Protein AF-A0A8J6SC28-F1 (afdb_monomer)

Foldseek 3Di:
DPPPAAADDPQKDKDWDWDDDPVGIDIWIKIFGPDQDDDDPPDPGGHRMDTQGDCPRPSNVSVVVNDVVNVVVVVVVVVVVVVVVVVVVVVVVVD

Radius of gyration: 19.69 Å; Cα contacts (8 Å, |Δi|>4): 117; chains: 1; bounding box: 40×33×64 Å

Secondary structure (DSSP, 8-state):
---S-----TTEEEEEEEEEETTEEEEEEEEEESS--B--TT-SS-BSEEEEESSS-HHHHHHHHHHHHHHHHHHHHHHHHHHHHHHHHHHHHH-

Mean predicted aligned error: 5.55 Å

Sequence (95 aa):
MSNGFYIAPESIEAHQYSVKRPSGAYLYNKFTSKEAIFEPSQRTQKVKVLHLSHDDDPRNIEGRLGIERRNQLTQLRTKLREMKIRLMDAQSLLE

Structure (mmCIF, N/CA/C/O backbone):
data_AF-A0A8J6SC28-F1
#
_entry.id   AF-A0A8J6SC28-F1
#
loop_
_atom_site.group_PDB
_atom_site.id
_atom_site.type_symbol
_atom_site.label_atom_id
_atom_site.label_alt_id
_atom_site.label_comp_id
_atom_site.label_asym_id
_atom_site.label_entity_id
_atom_site.label_seq_id
_atom_site.pdbx_PDB_ins_code
_atom_site.Cartn_x
_atom_site.Cartn_y
_atom_site.Cartn_z
_atom_site.occupancy
_atom_site.B_iso_or_equiv
_atom_site.auth_seq_id
_atom_site.auth_comp_id
_atom_site.auth_asym_id
_atom_site.auth_atom_id
_atom_site.pdbx_PDB_model_num
ATOM 1 N N . MET A 1 1 ? -11.313 -18.930 1.247 1.00 38.44 1 MET A N 1
ATOM 2 C CA . MET A 1 1 ? -10.528 -18.646 0.029 1.00 38.44 1 MET A CA 1
ATOM 3 C C . MET A 1 1 ? -10.723 -17.169 -0.266 1.00 38.44 1 MET A C 1
ATOM 5 O O . MET A 1 1 ? -11.869 -16.754 -0.353 1.00 38.44 1 MET A O 1
ATOM 9 N N . SER A 1 2 ? -9.669 -16.350 -0.259 1.00 46.31 2 SER A N 1
ATOM 10 C CA . SER A 1 2 ? -9.791 -14.942 -0.663 1.00 46.31 2 SER A CA 1
ATOM 11 C C . SER A 1 2 ? -10.203 -14.894 -2.138 1.00 46.31 2 SER A C 1
ATOM 13 O O . SER A 1 2 ? -9.771 -15.744 -2.910 1.00 46.31 2 SER A O 1
ATOM 15 N N . ASN A 1 3 ? -11.048 -13.938 -2.526 1.00 55.66 3 ASN A N 1
ATOM 16 C CA . ASN A 1 3 ? -11.648 -13.815 -3.865 1.00 55.66 3 ASN A CA 1
ATOM 17 C C . ASN A 1 3 ? -10.642 -13.491 -5.003 1.00 55.66 3 ASN A C 1
ATOM 19 O O . ASN A 1 3 ? -10.947 -12.696 -5.880 1.00 55.66 3 ASN A O 1
ATOM 23 N N . GLY A 1 4 ? -9.424 -14.039 -4.994 1.00 72.44 4 GLY A N 1
ATOM 24 C CA . GLY A 1 4 ? -8.428 -13.878 -6.061 1.00 72.44 4 GLY A CA 1
ATOM 25 C C . GLY A 1 4 ? -7.822 -12.476 -6.212 1.00 72.44 4 GLY A C 1
ATOM 26 O O . GLY A 1 4 ? -6.905 -12.307 -7.007 1.00 72.44 4 GLY A O 1
ATOM 27 N N . PHE A 1 5 ? -8.291 -11.480 -5.457 1.00 82.06 5 PHE A N 1
ATOM 28 C CA . PHE A 1 5 ? -7.798 -10.104 -5.536 1.00 82.06 5 PHE A CA 1
ATOM 29 C C . PHE A 1 5 ? -6.471 -9.912 -4.800 1.00 82.06 5 PHE A C 1
ATOM 31 O O . PHE A 1 5 ? -6.283 -10.413 -3.687 1.00 82.06 5 PHE A O 1
ATOM 38 N N . TYR A 1 6 ? -5.575 -9.126 -5.397 1.00 89.25 6 TYR A N 1
ATOM 39 C CA . TYR A 1 6 ? -4.308 -8.766 -4.777 1.00 89.25 6 TYR A CA 1
ATOM 40 C C . TYR A 1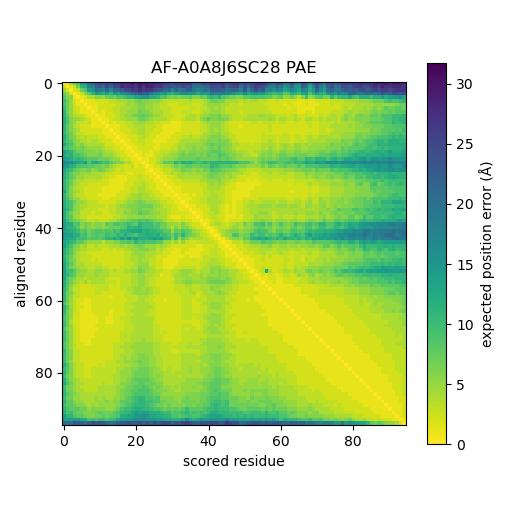 6 ? -4.540 -7.807 -3.599 1.00 89.25 6 TYR A C 1
ATOM 42 O O . TYR A 1 6 ? -5.320 -6.855 -3.690 1.00 89.25 6 TYR A O 1
ATOM 50 N N . ILE A 1 7 ? -3.850 -8.050 -2.483 1.00 92.44 7 ILE A N 1
ATOM 51 C CA . ILE A 1 7 ? -3.769 -7.144 -1.331 1.00 92.44 7 ILE A CA 1
ATOM 52 C C . ILE A 1 7 ? -2.291 -6.840 -1.128 1.00 92.44 7 ILE A C 1
ATOM 54 O O . ILE A 1 7 ? -1.487 -7.754 -0.944 1.00 92.44 7 ILE A O 1
ATOM 58 N N . ALA A 1 8 ? -1.930 -5.560 -1.169 1.00 92.62 8 ALA A N 1
ATOM 59 C CA . ALA A 1 8 ? -0.539 -5.170 -1.025 1.00 92.62 8 ALA A CA 1
ATOM 60 C C . ALA A 1 8 ? -0.043 -5.431 0.412 1.00 92.62 8 ALA A C 1
ATOM 62 O O . ALA A 1 8 ? -0.761 -5.128 1.367 1.00 92.62 8 ALA A O 1
ATOM 63 N N . PRO A 1 9 ? 1.187 -5.938 0.595 1.00 92.25 9 PRO A N 1
ATOM 64 C CA . PRO A 1 9 ? 1.863 -5.928 1.890 1.00 92.25 9 PRO A CA 1
ATOM 65 C C . PRO A 1 9 ? 1.956 -4.532 2.535 1.00 92.25 9 PRO A C 1
ATOM 67 O O . PRO A 1 9 ? 1.982 -3.507 1.847 1.00 92.25 9 PRO A O 1
ATOM 70 N N . GLU A 1 10 ? 2.041 -4.476 3.871 1.00 89.88 10 GLU A N 1
ATOM 71 C CA . GLU A 1 10 ? 2.127 -3.217 4.643 1.00 89.88 10 GLU A CA 1
ATOM 72 C C . GLU A 1 10 ? 3.351 -2.364 4.286 1.00 89.88 10 GLU A C 1
ATOM 74 O O . GLU A 1 10 ? 3.264 -1.140 4.294 1.00 89.88 10 GLU A O 1
ATOM 79 N N . SER A 1 11 ? 4.462 -2.988 3.896 1.00 91.31 11 SER A N 1
ATOM 80 C CA . SER A 1 11 ? 5.713 -2.302 3.557 1.00 91.31 11 SER A CA 1
ATOM 81 C C . SER A 1 11 ? 5.753 -1.682 2.156 1.00 91.31 11 SER A C 1
ATOM 83 O O . SER A 1 11 ? 6.758 -1.053 1.821 1.00 91.31 11 SER A O 1
ATOM 85 N N . ILE A 1 12 ? 4.714 -1.876 1.334 1.00 94.69 12 ILE A N 1
ATOM 86 C CA . ILE A 1 12 ? 4.680 -1.373 -0.044 1.00 94.69 12 ILE A CA 1
ATOM 87 C C . ILE A 1 12 ? 4.162 0.059 -0.111 1.00 94.69 12 ILE A C 1
ATOM 89 O O . ILE A 1 12 ? 3.087 0.375 0.411 1.00 94.69 12 ILE A O 1
ATOM 93 N N . GLU A 1 13 ? 4.879 0.872 -0.881 1.00 94.75 13 GLU A N 1
ATOM 94 C CA . GLU A 1 13 ? 4.493 2.221 -1.277 1.00 94.75 13 GLU A CA 1
ATOM 95 C C . GLU A 1 13 ? 4.422 2.341 -2.807 1.00 94.75 13 GLU A C 1
ATOM 97 O O . GLU A 1 13 ? 5.177 1.699 -3.543 1.00 94.75 13 GLU A O 1
ATOM 102 N N . ALA A 1 14 ? 3.493 3.170 -3.290 1.00 94.88 14 ALA A N 1
ATOM 103 C CA . ALA A 1 14 ? 3.336 3.483 -4.706 1.00 94.88 14 ALA A CA 1
ATOM 104 C C . ALA A 1 14 ? 3.915 4.860 -5.013 1.00 94.88 14 ALA A C 1
ATOM 106 O O . ALA A 1 14 ? 3.541 5.848 -4.381 1.00 94.88 14 ALA A O 1
ATOM 107 N N . HIS A 1 15 ? 4.772 4.939 -6.027 1.00 95.50 15 HIS A N 1
ATOM 108 C CA . HIS A 1 15 ? 5.372 6.196 -6.458 1.00 95.50 15 HIS A CA 1
ATOM 109 C C . HIS A 1 15 ? 5.280 6.369 -7.963 1.00 95.50 15 HIS A C 1
ATOM 111 O O . HIS A 1 15 ? 5.413 5.409 -8.724 1.00 95.50 15 HIS A O 1
ATOM 117 N N . GLN A 1 16 ? 5.165 7.626 -8.372 1.00 95.31 16 GLN A N 1
ATOM 118 C CA . GLN A 1 16 ? 5.379 8.037 -9.747 1.00 95.31 16 GLN A CA 1
ATOM 119 C C . GLN A 1 16 ? 6.793 8.614 -9.889 1.00 95.31 16 GLN A C 1
ATOM 121 O O . GLN A 1 16 ? 7.327 9.227 -8.963 1.00 95.31 16 GLN A O 1
ATOM 126 N N . TYR A 1 17 ? 7.428 8.393 -11.032 1.00 92.19 17 TYR A N 1
ATOM 127 C CA . TYR A 1 17 ? 8.729 8.955 -11.357 1.00 92.19 17 TYR A CA 1
ATOM 128 C C . TYR A 1 17 ? 8.763 9.402 -12.816 1.00 92.19 17 TYR A C 1
ATOM 130 O O . TYR A 1 17 ? 8.155 8.787 -13.692 1.00 92.19 17 TYR A O 1
ATOM 138 N N . SER A 1 18 ? 9.480 10.496 -13.063 1.00 93.75 18 SER A N 1
ATOM 139 C CA . SER A 1 18 ? 9.662 11.047 -14.400 1.00 93.75 18 SER A CA 1
ATOM 140 C C . SER A 1 18 ? 10.942 10.515 -15.025 1.00 93.75 18 SER A C 1
ATOM 142 O O . SER A 1 18 ? 11.990 10.433 -14.381 1.00 93.75 18 SER A O 1
ATOM 144 N N . VAL A 1 19 ? 10.857 10.170 -16.300 1.00 92.12 19 VAL A N 1
ATOM 145 C CA . VAL A 1 19 ? 11.968 9.704 -17.112 1.00 92.12 19 VAL A CA 1
ATOM 146 C C . VAL A 1 19 ? 12.120 10.646 -18.295 1.00 92.12 19 VAL A C 1
ATOM 148 O O . VAL A 1 19 ? 11.229 10.752 -19.137 1.00 92.12 19 VAL A O 1
ATOM 151 N N . LYS A 1 20 ? 13.274 11.312 -18.377 1.00 94.25 20 LYS A N 1
ATOM 152 C CA . LYS A 1 20 ? 13.626 12.155 -19.522 1.00 94.25 20 LYS A CA 1
ATOM 153 C C . LYS A 1 20 ? 14.146 11.296 -20.680 1.00 94.25 20 LYS A C 1
ATOM 155 O O . LYS A 1 20 ? 14.945 10.372 -20.491 1.00 94.25 20 LYS A O 1
ATOM 160 N N . ARG A 1 21 ? 13.678 11.606 -21.883 1.00 91.12 21 ARG A N 1
ATOM 161 C CA . ARG A 1 21 ? 14.094 11.049 -23.174 1.00 91.12 21 ARG A CA 1
ATOM 162 C C . ARG A 1 21 ? 14.311 12.208 -24.156 1.00 91.12 21 ARG A C 1
ATOM 164 O O . ARG A 1 21 ? 13.770 13.287 -23.919 1.00 91.12 21 ARG A O 1
ATOM 171 N N . PRO A 1 22 ? 15.041 12.005 -25.266 1.00 94.81 22 PRO A N 1
ATOM 172 C CA . PRO A 1 22 ? 15.202 13.041 -26.290 1.00 94.81 22 PRO A CA 1
ATOM 173 C C . PRO A 1 22 ? 13.868 13.599 -26.814 1.00 94.81 22 PRO A C 1
ATOM 175 O O . PRO A 1 22 ? 13.781 14.775 -27.139 1.00 94.81 22 PRO A O 1
ATOM 178 N N . SER A 1 23 ? 12.822 12.768 -26.842 1.00 92.44 23 SER A N 1
ATOM 179 C CA . SER A 1 23 ? 11.473 13.124 -27.291 1.00 92.44 23 SER A CA 1
ATOM 180 C C . SER A 1 23 ? 10.590 13.796 -26.230 1.00 92.44 23 SER A C 1
ATOM 182 O O . SER A 1 23 ? 9.480 14.203 -26.558 1.00 92.44 23 SER A O 1
ATOM 184 N N . GLY A 1 24 ? 11.024 13.893 -24.966 1.00 94.06 24 GLY A N 1
ATOM 185 C CA . GLY A 1 24 ? 10.227 14.489 -23.888 1.00 94.06 24 GLY A CA 1
ATOM 186 C C . GLY A 1 24 ? 10.399 13.822 -22.520 1.00 94.06 24 GLY A C 1
ATOM 187 O O . GLY A 1 24 ? 11.266 12.972 -22.312 1.00 94.06 24 GLY A O 1
ATOM 188 N N . ALA A 1 25 ? 9.564 14.223 -21.560 1.00 93.00 25 ALA A N 1
ATOM 189 C CA . ALA A 1 25 ? 9.506 13.630 -20.227 1.00 93.00 25 ALA A CA 1
ATOM 190 C C . ALA A 1 25 ? 8.264 12.742 -20.093 1.00 93.00 25 ALA A C 1
ATOM 192 O O . ALA A 1 25 ? 7.164 13.152 -20.449 1.00 93.00 25 ALA A O 1
ATOM 193 N N . TYR A 1 26 ? 8.448 11.539 -19.554 1.00 92.19 26 TYR A N 1
ATOM 194 C CA . TYR A 1 26 ? 7.398 10.530 -19.423 1.00 92.19 26 TYR A CA 1
ATOM 195 C C . TYR A 1 26 ? 7.248 10.120 -17.964 1.00 92.19 26 TYR A C 1
ATOM 197 O O . TYR A 1 26 ? 8.248 9.909 -17.275 1.00 92.19 26 TYR A O 1
ATOM 205 N N . LEU A 1 27 ? 6.009 9.993 -17.501 1.00 93.31 27 LEU A N 1
ATOM 206 C CA . LEU A 1 27 ? 5.696 9.554 -16.147 1.00 93.31 27 LEU A CA 1
ATOM 207 C C . LEU A 1 27 ? 5.455 8.046 -16.120 1.00 93.31 27 LEU A C 1
ATOM 209 O O . LEU A 1 27 ? 4.770 7.499 -16.981 1.00 93.31 27 LEU A O 1
ATOM 213 N N . TYR A 1 28 ? 6.031 7.395 -15.116 1.00 94.19 28 TYR A N 1
ATOM 214 C CA . TYR A 1 28 ? 5.896 5.967 -14.866 1.00 94.19 28 TYR A CA 1
ATOM 215 C C . TYR A 1 28 ? 5.632 5.714 -13.386 1.00 94.19 28 TYR A C 1
ATOM 217 O O . TYR A 1 28 ? 6.054 6.481 -12.522 1.00 94.19 28 TYR A O 1
ATOM 225 N N . ASN A 1 29 ? 4.985 4.599 -13.089 1.00 96.06 29 ASN A N 1
ATOM 226 C CA . ASN A 1 29 ? 4.659 4.126 -11.759 1.00 96.06 29 ASN A CA 1
ATOM 227 C C . ASN A 1 29 ? 5.591 2.992 -11.340 1.00 96.06 29 ASN A C 1
ATOM 229 O O . ASN A 1 29 ? 6.071 2.190 -12.148 1.00 96.06 29 ASN A O 1
ATOM 233 N N . LYS A 1 30 ? 5.834 2.903 -10.038 1.00 94.81 30 LYS A N 1
ATOM 234 C CA . LYS A 1 30 ? 6.560 1.800 -9.418 1.00 94.81 30 LYS A CA 1
ATOM 235 C C . LYS A 1 30 ? 6.061 1.554 -8.006 1.00 94.81 30 LYS A C 1
ATOM 237 O O . LYS A 1 30 ? 5.644 2.480 -7.311 1.00 94.81 30 LYS A O 1
ATOM 242 N N . PHE A 1 31 ? 6.197 0.311 -7.577 1.00 95.38 31 PHE A N 1
ATOM 243 C CA . PHE A 1 31 ? 6.192 -0.046 -6.174 1.00 95.38 31 PHE A CA 1
ATOM 244 C C . PHE A 1 31 ? 7.591 -0.080 -5.614 1.00 95.38 31 PHE A C 1
ATOM 246 O O . PHE A 1 31 ? 8.538 -0.506 -6.275 1.00 95.38 31 PHE A O 1
ATOM 253 N N . THR A 1 32 ? 7.692 0.351 -4.371 1.00 95.81 32 THR A N 1
ATOM 254 C CA . THR A 1 32 ? 8.889 0.259 -3.551 1.00 95.81 32 THR A CA 1
ATOM 255 C C . THR A 1 32 ? 8.524 -0.457 -2.255 1.00 95.81 32 THR A C 1
ATOM 257 O O . THR A 1 32 ? 7.377 -0.446 -1.813 1.00 95.81 32 THR A O 1
ATOM 260 N N . SER A 1 33 ? 9.506 -1.122 -1.663 1.00 95.06 33 SER A N 1
ATOM 261 C CA . SER A 1 33 ? 9.420 -1.703 -0.328 1.00 95.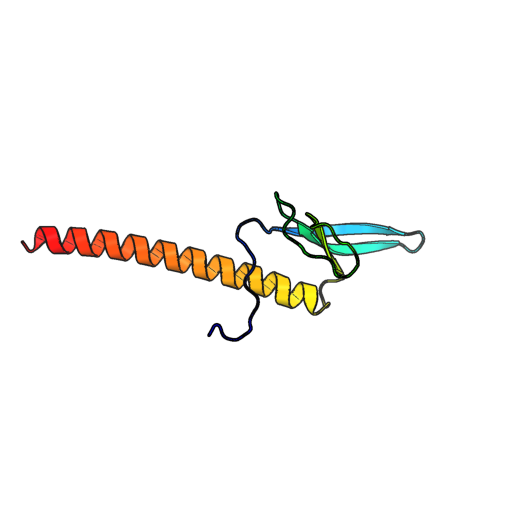06 33 SER A CA 1
ATOM 262 C C . SER A 1 33 ? 10.754 -1.505 0.383 1.00 95.06 33 SER A C 1
ATOM 264 O O . SER A 1 33 ? 11.815 -1.468 -0.249 1.00 95.06 33 SER A O 1
ATOM 266 N N . LYS A 1 34 ? 10.715 -1.399 1.715 1.00 91.81 34 LYS A N 1
ATOM 267 C CA . LYS A 1 34 ? 11.926 -1.327 2.552 1.00 91.81 34 LYS A CA 1
ATOM 268 C C . LYS A 1 34 ? 12.788 -2.588 2.406 1.00 91.81 34 LYS A C 1
ATOM 270 O O . LYS A 1 34 ? 14.021 -2.511 2.339 1.00 91.81 34 LYS A O 1
ATOM 275 N N . GLU A 1 35 ? 12.126 -3.735 2.288 1.00 92.62 35 GLU A N 1
ATOM 276 C CA . GLU A 1 35 ? 12.730 -5.060 2.153 1.00 92.62 35 GLU A CA 1
ATOM 277 C C . GLU A 1 35 ? 12.555 -5.626 0.741 1.00 92.62 35 GLU A C 1
ATOM 279 O O . GLU A 1 35 ? 11.650 -5.234 -0.003 1.00 92.62 35 GLU A O 1
ATOM 284 N N . ALA A 1 36 ? 13.441 -6.549 0.364 1.00 92.31 36 ALA A N 1
ATOM 285 C CA . ALA A 1 36 ? 13.404 -7.211 -0.934 1.00 92.31 36 ALA A CA 1
ATOM 286 C C . ALA A 1 36 ? 12.326 -8.303 -0.936 1.00 92.31 36 ALA A C 1
ATOM 288 O O . ALA A 1 36 ? 12.588 -9.450 -0.584 1.00 92.31 36 ALA A O 1
ATOM 289 N N . ILE A 1 37 ? 11.106 -7.921 -1.311 1.00 91.81 37 ILE A N 1
ATOM 290 C CA . ILE A 1 37 ? 9.924 -8.791 -1.239 1.00 91.81 37 ILE A CA 1
ATOM 291 C C . ILE A 1 37 ? 9.372 -9.190 -2.609 1.00 91.81 37 ILE A C 1
ATOM 293 O O . ILE A 1 37 ? 8.633 -10.164 -2.696 1.00 91.81 37 ILE A O 1
ATOM 297 N N . PHE A 1 38 ? 9.714 -8.463 -3.675 1.00 90.00 38 PHE A N 1
ATOM 298 C CA . PHE A 1 38 ? 9.193 -8.748 -5.010 1.00 90.00 38 PHE A CA 1
ATOM 299 C C . PHE A 1 38 ? 9.994 -9.864 -5.665 1.00 90.00 38 PHE A C 1
ATOM 301 O O . PHE A 1 38 ? 11.221 -9.804 -5.673 1.00 90.00 38 PHE A O 1
ATOM 308 N N . GLU A 1 39 ? 9.309 -10.836 -6.259 1.00 89.44 39 GLU A N 1
ATOM 309 C CA . GLU A 1 39 ? 9.909 -11.962 -6.981 1.00 89.44 39 GLU A CA 1
ATOM 310 C C . GLU A 1 39 ? 9.830 -11.704 -8.494 1.00 89.44 39 GLU A C 1
ATOM 312 O O . GLU A 1 39 ? 8.797 -11.956 -9.115 1.00 89.44 39 GLU A O 1
ATOM 317 N N . PRO A 1 40 ? 10.871 -11.116 -9.110 1.00 84.50 40 PRO A N 1
ATOM 318 C CA . PRO A 1 40 ? 10.856 -10.831 -10.539 1.00 84.50 40 PRO A CA 1
ATOM 319 C C . PRO A 1 40 ? 10.994 -12.126 -11.346 1.00 84.50 40 PRO A C 1
ATOM 321 O O . PRO A 1 40 ? 11.856 -12.952 -11.071 1.00 84.50 40 PRO A O 1
ATOM 324 N N . SER A 1 41 ? 10.232 -12.254 -12.430 1.00 82.31 41 SER A N 1
ATOM 325 C CA . SER A 1 41 ? 10.273 -13.437 -13.306 1.00 82.31 41 SER A CA 1
ATOM 326 C C . SER A 1 41 ? 11.640 -13.700 -13.950 1.00 82.31 41 SER A C 1
ATOM 328 O O . SER A 1 41 ? 11.939 -14.826 -14.331 1.00 82.31 41 SER A O 1
ATOM 330 N N . GLN A 1 42 ? 12.470 -12.663 -14.088 1.00 82.31 42 GLN A N 1
ATOM 331 C CA . GLN A 1 42 ? 13.751 -12.718 -14.797 1.00 82.31 42 GLN A CA 1
ATOM 332 C C . GLN A 1 42 ? 14.977 -12.764 -13.876 1.00 82.31 42 GLN A C 1
ATOM 334 O O . GLN A 1 42 ? 16.102 -12.773 -14.373 1.00 82.31 42 GLN A O 1
ATOM 339 N N . ARG A 1 43 ? 14.811 -12.735 -12.545 1.00 80.75 43 ARG A N 1
ATOM 340 C CA . ARG A 1 43 ? 15.948 -12.794 -11.610 1.00 80.75 43 ARG A CA 1
ATOM 341 C C . ARG A 1 43 ? 15.674 -13.790 -10.498 1.00 80.75 43 ARG A C 1
ATOM 343 O O . ARG A 1 43 ? 14.560 -13.897 -10.011 1.00 80.75 43 ARG A O 1
ATOM 350 N N . THR A 1 44 ? 16.726 -14.461 -10.050 1.00 81.50 44 THR A N 1
ATOM 351 C CA . THR A 1 44 ? 16.664 -15.404 -8.926 1.00 81.50 44 THR A CA 1
ATOM 352 C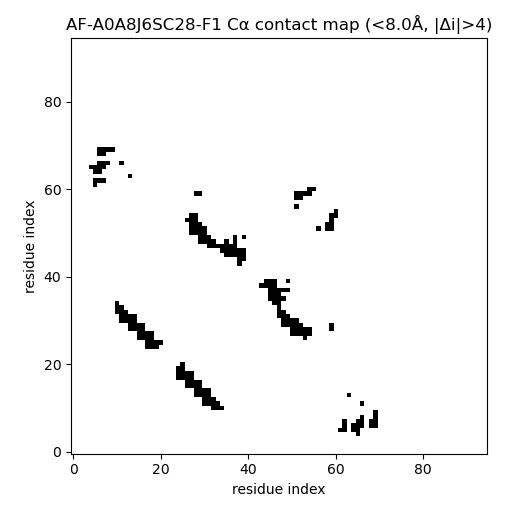 C . THR A 1 44 ? 16.527 -14.711 -7.572 1.00 81.50 44 THR A C 1
ATOM 354 O O . THR A 1 44 ? 16.046 -15.312 -6.617 1.00 81.50 44 THR A O 1
ATOM 357 N N . GLN A 1 45 ? 16.944 -13.447 -7.468 1.00 90.44 45 GLN A N 1
ATOM 358 C CA . GLN A 1 45 ? 16.911 -12.686 -6.222 1.00 90.44 45 GLN A CA 1
ATOM 359 C C . GLN A 1 45 ? 15.696 -11.766 -6.153 1.00 90.44 45 GLN A C 1
ATOM 361 O O . GLN A 1 45 ? 15.343 -11.101 -7.135 1.00 90.44 45 GLN A O 1
ATOM 366 N N . LYS A 1 46 ? 15.111 -11.670 -4.954 1.00 92.62 46 LYS A N 1
ATOM 367 C CA . LYS A 1 46 ? 14.043 -10.712 -4.674 1.00 92.62 46 LYS A CA 1
ATOM 368 C C . LYS A 1 46 ? 14.549 -9.279 -4.815 1.00 92.62 46 LYS A C 1
ATOM 370 O O . LYS A 1 46 ? 15.704 -8.976 -4.517 1.00 92.62 46 LYS A O 1
ATOM 375 N N . VAL A 1 47 ? 13.668 -8.379 -5.237 1.00 92.00 47 VAL A N 1
ATOM 376 C CA . VAL A 1 47 ? 13.980 -6.956 -5.422 1.00 92.00 47 VAL A CA 1
ATOM 377 C C . VAL A 1 47 ? 13.098 -6.073 -4.549 1.00 92.00 47 VAL A C 1
ATOM 379 O O . VAL A 1 47 ? 12.027 -6.470 -4.094 1.00 92.00 47 VAL A O 1
ATOM 382 N N . LYS A 1 48 ? 13.569 -4.847 -4.306 1.00 94.44 48 LYS A N 1
ATOM 383 C CA . LYS A 1 48 ? 12.854 -3.821 -3.530 1.00 94.44 48 LYS A CA 1
ATOM 384 C C . LYS A 1 48 ? 11.931 -2.946 -4.373 1.00 94.44 48 LYS A C 1
ATOM 386 O O . LYS A 1 48 ? 11.151 -2.186 -3.814 1.00 94.44 48 LYS A O 1
ATOM 391 N N . VAL A 1 49 ? 12.053 -3.006 -5.702 1.00 93.38 49 VAL A N 1
ATOM 392 C CA . VAL A 1 49 ? 11.331 -2.129 -6.631 1.00 93.38 49 VAL A CA 1
ATOM 393 C C . VAL A 1 49 ? 10.709 -2.948 -7.751 1.00 93.38 49 VAL A C 1
ATOM 395 O O . VAL A 1 49 ? 11.406 -3.727 -8.399 1.00 93.38 49 VAL A O 1
ATOM 398 N N . LEU A 1 50 ? 9.423 -2.721 -8.007 1.00 91.38 50 LEU A N 1
ATOM 399 C CA . LEU A 1 50 ? 8.680 -3.307 -9.118 1.00 91.38 50 LEU A CA 1
ATOM 400 C C . LEU A 1 50 ? 8.118 -2.183 -9.994 1.00 91.38 50 LEU A C 1
ATOM 402 O O . LEU A 1 50 ? 7.403 -1.315 -9.505 1.00 91.38 50 LEU A O 1
ATOM 406 N N . HIS A 1 51 ? 8.441 -2.180 -11.285 1.00 91.69 51 HIS A N 1
ATOM 407 C CA . HIS A 1 51 ? 7.927 -1.177 -12.218 1.00 91.69 51 HIS A CA 1
ATOM 408 C C . HIS A 1 51 ? 6.515 -1.541 -12.671 1.00 91.69 51 HIS A C 1
ATOM 410 O O . HIS A 1 51 ? 6.274 -2.669 -13.096 1.00 91.69 51 HIS A O 1
ATOM 416 N N . LEU A 1 52 ? 5.607 -0.569 -12.603 1.00 90.75 52 LEU A N 1
ATOM 417 C CA . LEU A 1 52 ? 4.190 -0.737 -12.925 1.00 90.75 52 LEU A CA 1
ATOM 418 C C . LEU A 1 52 ? 3.780 -0.013 -14.211 1.00 90.75 52 LEU A C 1
ATOM 420 O O . LEU A 1 52 ? 2.603 0.026 -14.528 1.00 90.75 52 LEU A O 1
ATOM 424 N N . SER A 1 53 ? 4.748 0.503 -14.975 1.00 91.50 53 SER A N 1
ATOM 425 C CA . SER A 1 53 ? 4.503 1.178 -16.254 1.00 91.50 53 SER A CA 1
ATOM 426 C C . SER A 1 53 ? 3.654 2.450 -16.092 1.00 91.50 53 SER A C 1
ATOM 428 O O . SER A 1 53 ? 3.974 3.253 -15.221 1.00 91.50 53 SER A O 1
ATOM 430 N N . HIS A 1 54 ? 2.662 2.699 -16.942 1.00 92.75 54 HIS A N 1
ATOM 431 C CA . HIS A 1 54 ? 1.857 3.928 -16.967 1.00 92.75 54 HIS A CA 1
ATOM 432 C C . HIS A 1 54 ? 0.616 3.839 -16.069 1.00 92.75 54 HIS A C 1
ATOM 434 O O . HIS A 1 54 ? 0.450 2.882 -15.313 1.00 92.75 54 HIS A O 1
ATOM 440 N N . ASP A 1 55 ? -0.219 4.879 -16.071 1.00 91.75 55 ASP A N 1
ATOM 441 C CA . ASP A 1 55 ? -1.386 4.955 -15.183 1.00 91.75 55 ASP A CA 1
ATOM 442 C C . ASP A 1 55 ? -2.498 3.970 -15.576 1.00 91.75 55 ASP A C 1
ATOM 444 O O . ASP A 1 55 ? -3.169 3.426 -14.698 1.00 91.75 55 ASP A O 1
ATOM 448 N N . ASP A 1 56 ? -2.635 3.698 -16.871 1.00 93.44 56 ASP A N 1
ATOM 449 C CA . ASP A 1 56 ? -3.621 2.813 -17.494 1.00 93.44 56 ASP A CA 1
ATOM 450 C C . ASP A 1 56 ? -3.171 1.345 -17.591 1.00 93.44 56 ASP A C 1
ATOM 452 O O . ASP A 1 56 ? -3.951 0.479 -17.987 1.00 93.44 56 ASP A O 1
ATOM 456 N N . ASP A 1 57 ? -1.934 1.032 -17.191 1.00 93.75 57 ASP A N 1
ATOM 457 C CA . ASP A 1 57 ? -1.441 -0.342 -17.188 1.00 93.75 57 ASP A CA 1
ATOM 458 C C . ASP A 1 57 ? -2.208 -1.191 -16.150 1.00 93.75 57 ASP A C 1
ATOM 460 O O . ASP A 1 57 ? -2.275 -0.812 -14.971 1.00 93.75 57 ASP A O 1
ATOM 464 N N . PRO A 1 58 ? -2.734 -2.377 -16.522 1.00 91.88 58 PRO A N 1
ATOM 465 C CA . PRO A 1 58 ? -3.475 -3.245 -15.605 1.00 91.88 58 PRO A CA 1
ATOM 466 C C . PRO A 1 58 ? -2.721 -3.580 -14.311 1.00 91.88 58 PRO A C 1
ATOM 468 O O . PRO A 1 58 ? -3.337 -3.743 -13.256 1.00 91.88 58 PRO A O 1
ATOM 471 N N . ARG A 1 59 ? -1.384 -3.649 -14.360 1.00 90.44 59 ARG A N 1
ATOM 472 C CA . ARG A 1 59 ? -0.538 -3.917 -13.187 1.00 90.44 59 ARG A CA 1
ATOM 473 C C . ARG A 1 59 ? -0.528 -2.737 -12.222 1.00 90.44 59 ARG A C 1
ATOM 475 O O . ARG A 1 59 ? -0.536 -2.950 -11.011 1.00 90.44 59 ARG A O 1
ATOM 482 N N . ASN A 1 60 ? -0.511 -1.506 -12.738 1.00 93.75 60 ASN A N 1
ATOM 483 C CA . ASN A 1 60 ? -0.621 -0.306 -11.912 1.00 93.75 60 ASN A CA 1
ATOM 484 C C . ASN A 1 60 ? -2.005 -0.212 -11.267 1.00 93.75 60 ASN A C 1
ATOM 486 O O . ASN A 1 60 ? -2.097 0.027 -10.062 1.00 93.75 60 ASN A O 1
ATOM 490 N N . ILE A 1 61 ? -3.058 -0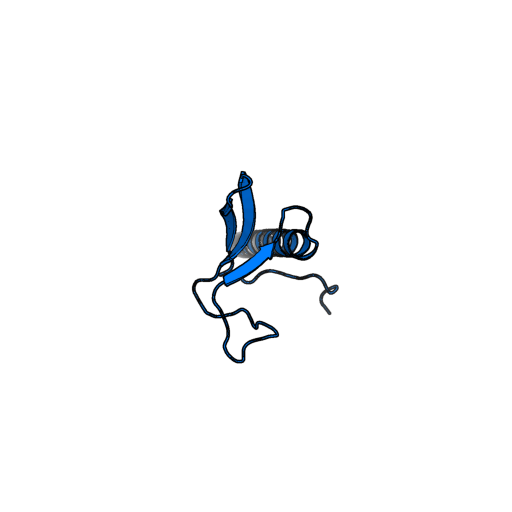.457 -12.049 1.00 94.75 61 ILE A N 1
ATOM 491 C CA . ILE A 1 61 ? -4.445 -0.410 -11.578 1.00 94.75 61 ILE A CA 1
ATOM 492 C C . ILE A 1 61 ? -4.655 -1.415 -10.439 1.00 94.75 61 ILE A C 1
ATOM 494 O O . ILE A 1 61 ? -4.990 -1.017 -9.322 1.00 94.75 61 ILE A O 1
ATOM 498 N N . GLU A 1 62 ? -4.394 -2.703 -10.676 1.00 94.12 62 GLU A N 1
ATOM 499 C CA . GLU A 1 62 ? -4.610 -3.738 -9.656 1.00 94.12 62 GLU A CA 1
ATOM 500 C C . GLU A 1 62 ? -3.659 -3.576 -8.464 1.00 94.12 62 GLU A C 1
ATOM 502 O O . GLU A 1 62 ? -4.047 -3.803 -7.317 1.00 94.12 62 GLU A O 1
ATOM 507 N N . GLY A 1 63 ? -2.432 -3.105 -8.699 1.00 92.88 63 GLY A N 1
ATOM 508 C CA . GLY A 1 63 ? -1.516 -2.755 -7.625 1.00 92.88 63 GLY A CA 1
ATOM 509 C C . GLY A 1 63 ? -2.112 -1.700 -6.688 1.00 92.88 63 GLY A C 1
ATOM 510 O O . GLY A 1 63 ? -2.125 -1.891 -5.466 1.00 92.88 63 GLY A O 1
ATOM 511 N N . ARG A 1 64 ? -2.586 -0.576 -7.236 1.00 94.75 64 ARG A N 1
ATOM 512 C CA . ARG A 1 64 ? -3.155 0.527 -6.445 1.00 94.75 64 ARG A CA 1
ATOM 513 C C . ARG A 1 64 ? -4.426 0.102 -5.720 1.00 94.75 64 ARG A C 1
ATOM 515 O O . ARG A 1 64 ? -4.558 0.407 -4.535 1.00 94.75 64 ARG A O 1
ATOM 522 N N . LEU A 1 65 ? -5.287 -0.677 -6.374 1.00 95.25 65 LEU A N 1
ATOM 523 C CA . LEU A 1 65 ? -6.444 -1.295 -5.723 1.00 95.25 65 LEU A CA 1
ATOM 524 C C . LEU A 1 65 ? -6.015 -2.203 -4.565 1.00 95.25 65 LEU A C 1
ATOM 526 O O . LEU A 1 65 ? -6.616 -2.168 -3.495 1.00 95.25 65 LEU A O 1
ATOM 530 N N . GLY A 1 66 ? -4.934 -2.969 -4.718 1.00 95.12 66 GLY A N 1
ATOM 531 C CA . GLY A 1 66 ? -4.390 -3.789 -3.637 1.00 95.12 66 GLY A CA 1
ATOM 532 C C . GLY A 1 66 ? -3.910 -2.981 -2.428 1.00 95.12 66 GLY A C 1
ATOM 533 O O . GLY A 1 66 ? -4.097 -3.423 -1.291 1.00 95.12 66 GLY A O 1
ATOM 534 N N . ILE A 1 67 ? -3.333 -1.794 -2.642 1.00 95.44 67 ILE A N 1
ATOM 535 C CA . ILE A 1 67 ? -2.978 -0.855 -1.563 1.00 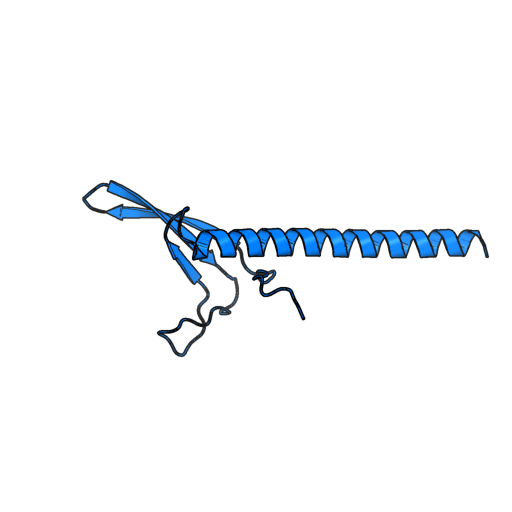95.44 67 ILE A CA 1
ATOM 536 C C . ILE A 1 67 ? -4.234 -0.305 -0.884 1.00 95.44 67 ILE A C 1
ATOM 538 O O . ILE A 1 67 ? -4.282 -0.225 0.344 1.00 95.44 67 ILE A O 1
ATOM 542 N N . GLU A 1 68 ? -5.257 0.053 -1.655 1.00 95.75 68 GLU A N 1
ATOM 543 C CA . GLU A 1 68 ? -6.518 0.542 -1.104 1.00 95.75 68 GLU A CA 1
ATOM 544 C C . GLU A 1 68 ? -7.200 -0.524 -0.239 1.00 95.75 68 GLU A C 1
ATOM 546 O O . GLU A 1 68 ? -7.527 -0.257 0.918 1.00 95.75 68 GLU A O 1
ATOM 551 N N . ARG A 1 69 ? -7.318 -1.756 -0.748 1.00 95.88 69 ARG A N 1
ATOM 552 C CA . ARG A 1 69 ? -7.860 -2.901 -0.000 1.00 95.88 69 ARG A CA 1
ATOM 553 C C . ARG A 1 69 ? -7.090 -3.128 1.297 1.00 95.88 69 ARG A C 1
ATOM 555 O O . ARG A 1 69 ? -7.701 -3.299 2.350 1.00 95.88 69 ARG A O 1
ATOM 562 N N . ARG A 1 70 ? -5.753 -3.077 1.253 1.00 95.25 70 ARG A N 1
ATOM 563 C CA . ARG A 1 70 ? -4.914 -3.153 2.458 1.00 95.25 70 ARG A CA 1
ATOM 564 C C . ARG A 1 70 ? -5.294 -2.060 3.457 1.00 95.25 70 ARG A C 1
ATOM 566 O O . ARG A 1 70 ? -5.524 -2.360 4.623 1.00 95.25 70 ARG A O 1
ATOM 573 N N . ASN A 1 71 ? -5.374 -0.806 3.019 1.00 95.44 71 ASN A N 1
ATOM 574 C CA . ASN A 1 71 ? -5.687 0.318 3.903 1.00 95.44 71 ASN A CA 1
ATOM 575 C C . ASN A 1 71 ? -7.085 0.177 4.531 1.00 95.44 71 ASN A C 1
ATOM 577 O O . ASN A 1 71 ? -7.239 0.411 5.731 1.00 95.44 71 ASN A O 1
ATOM 581 N N . GLN A 1 72 ? -8.080 -0.266 3.755 1.00 96.00 72 GLN A N 1
ATOM 582 C CA . GLN A 1 72 ? -9.431 -0.561 4.243 1.00 96.00 72 GLN A CA 1
ATOM 583 C C . GLN A 1 72 ? -9.414 -1.663 5.311 1.00 96.00 72 GLN A C 1
ATOM 585 O O . GLN A 1 72 ? -10.018 -1.505 6.373 1.00 96.00 72 GLN A O 1
ATOM 590 N N . LEU A 1 73 ? -8.679 -2.755 5.076 1.00 95.56 73 LEU A N 1
ATOM 591 C CA . LEU A 1 73 ? -8.528 -3.843 6.045 1.00 95.56 73 LEU A CA 1
ATOM 592 C C . LEU A 1 73 ? -7.825 -3.381 7.323 1.00 95.56 73 LEU A C 1
ATOM 594 O O . LEU A 1 73 ? -8.270 -3.717 8.420 1.00 95.56 73 LEU A O 1
ATOM 598 N N . THR A 1 74 ? -6.771 -2.573 7.204 1.00 95.56 74 THR A N 1
ATOM 599 C CA . THR A 1 74 ? -6.086 -1.985 8.361 1.00 95.56 74 THR A CA 1
ATOM 600 C C . THR A 1 74 ? -7.036 -1.108 9.170 1.00 95.56 74 THR A C 1
ATOM 602 O O . THR A 1 74 ? -7.095 -1.244 10.392 1.00 95.56 74 THR A O 1
ATOM 605 N N . GLN A 1 75 ? -7.836 -0.263 8.513 1.00 96.69 75 GLN A N 1
ATOM 606 C CA . GLN A 1 75 ? -8.825 0.574 9.190 1.00 96.69 75 GLN A CA 1
ATOM 607 C C . GLN A 1 75 ? -9.901 -0.267 9.889 1.00 96.69 75 GLN A C 1
ATOM 609 O O . GLN A 1 75 ? -10.255 0.015 11.035 1.00 96.69 75 GLN A O 1
ATOM 614 N N . LEU A 1 76 ? -10.411 -1.307 9.225 1.00 97.19 76 LEU A N 1
ATOM 615 C CA . LEU A 1 76 ? -11.400 -2.212 9.804 1.00 97.19 76 LEU A CA 1
ATOM 616 C C . LEU A 1 76 ? -10.833 -2.940 11.027 1.00 97.19 76 LEU A C 1
ATOM 618 O O . LEU A 1 76 ? -11.493 -2.996 12.061 1.00 97.19 76 LEU A O 1
ATOM 622 N N . ARG A 1 77 ? -9.590 -3.430 10.945 1.00 97.31 77 ARG A N 1
ATOM 623 C CA . ARG A 1 77 ? -8.886 -4.064 12.069 1.00 97.31 77 ARG A CA 1
ATOM 624 C C . ARG A 1 77 ? -8.790 -3.124 13.270 1.00 97.31 77 ARG A C 1
ATOM 626 O O . ARG A 1 77 ? -9.063 -3.549 14.391 1.00 97.31 77 ARG A O 1
ATOM 633 N N . THR A 1 78 ? -8.440 -1.858 13.046 1.00 97.69 78 THR A N 1
ATOM 634 C CA . THR A 1 78 ? -8.387 -0.845 14.111 1.00 97.69 78 THR A CA 1
ATOM 635 C C . THR A 1 78 ? -9.764 -0.621 14.734 1.00 97.69 78 THR A C 1
ATOM 637 O O . THR A 1 78 ? -9.898 -0.728 15.950 1.00 97.69 78 THR A O 1
ATOM 640 N N . LYS A 1 79 ? -10.806 -0.422 13.916 1.00 98.19 79 LYS A N 1
ATOM 641 C CA . LYS A 1 79 ? -12.185 -0.242 14.402 1.00 98.19 79 LYS A CA 1
ATOM 642 C C . LYS A 1 79 ? -12.669 -1.435 15.226 1.00 98.19 79 LYS A C 1
ATOM 644 O O . LYS A 1 79 ? -13.231 -1.249 16.298 1.00 98.19 79 LYS A O 1
ATOM 649 N N . LEU A 1 80 ? -12.415 -2.660 14.765 1.00 98.38 80 LEU A N 1
ATOM 650 C CA . LEU A 1 80 ? -12.779 -3.877 15.495 1.00 98.38 80 LEU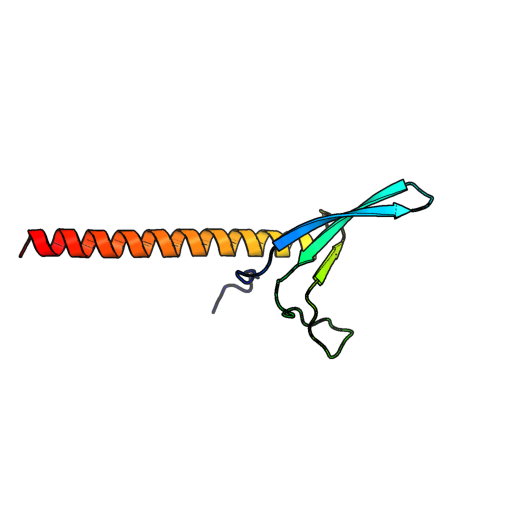 A CA 1
ATOM 651 C C . LEU A 1 80 ? -12.067 -3.966 16.848 1.00 98.38 80 LEU A C 1
ATOM 653 O O . LEU A 1 80 ? -12.673 -4.364 17.842 1.00 98.38 80 LEU A O 1
ATOM 657 N N . ARG A 1 81 ? -10.793 -3.564 16.909 1.00 98.19 81 ARG A N 1
ATOM 658 C CA . ARG A 1 81 ? -10.041 -3.511 18.167 1.00 98.19 81 ARG A CA 1
ATOM 659 C C . ARG A 1 81 ? -10.649 -2.505 19.143 1.00 98.19 81 ARG A C 1
ATOM 661 O O . ARG A 1 81 ? -10.823 -2.839 20.310 1.00 98.19 81 ARG A O 1
ATOM 668 N N . GLU A 1 82 ? -10.986 -1.309 18.676 1.00 98.12 82 GLU A N 1
ATOM 669 C CA . GLU A 1 82 ? -11.631 -0.279 19.499 1.00 98.12 82 GLU A CA 1
ATOM 670 C C . GLU A 1 82 ? -13.008 -0.728 19.999 1.00 98.12 82 GLU A C 1
ATOM 672 O O . GLU A 1 82 ? -13.315 -0.570 21.178 1.00 98.12 82 GLU A O 1
ATOM 677 N N . MET A 1 83 ? -13.820 -1.339 19.130 1.00 98.00 83 MET A N 1
ATOM 678 C CA . MET A 1 83 ? -15.124 -1.895 19.504 1.00 98.00 83 MET A CA 1
ATOM 679 C C . MET A 1 83 ? -14.991 -2.972 20.578 1.00 98.00 83 MET A C 1
ATOM 681 O O . MET A 1 83 ? -15.756 -2.966 21.536 1.00 98.00 83 MET A O 1
ATOM 685 N N . LYS A 1 84 ? -13.999 -3.863 20.452 1.00 98.31 84 LYS A N 1
ATOM 686 C CA . LYS A 1 84 ? -13.727 -4.890 21.462 1.00 98.31 84 LYS A CA 1
ATOM 687 C C . LYS A 1 84 ? -13.414 -4.271 22.826 1.00 98.31 84 LYS A C 1
ATOM 689 O O . LYS A 1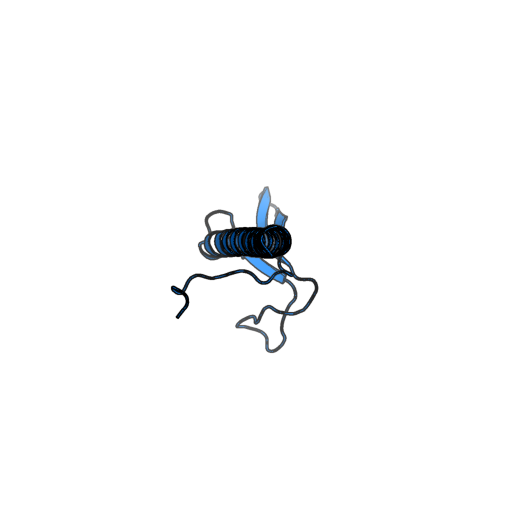 84 ? -13.952 -4.738 23.820 1.00 98.31 84 LYS A O 1
ATOM 694 N N . ILE A 1 85 ? -12.576 -3.233 22.865 1.00 97.88 85 ILE A N 1
ATOM 695 C CA . ILE A 1 85 ? -12.234 -2.531 24.112 1.00 97.88 85 ILE A CA 1
ATOM 696 C C . ILE A 1 85 ? -13.499 -1.934 24.740 1.00 97.88 85 ILE A C 1
ATOM 698 O O . ILE A 1 85 ? -13.812 -2.241 25.882 1.00 97.88 85 ILE A O 1
ATOM 702 N N . ARG A 1 86 ? -14.291 -1.186 23.961 1.00 97.62 86 ARG A N 1
ATOM 703 C CA . ARG A 1 86 ? -15.534 -0.572 24.458 1.00 97.62 86 ARG A CA 1
ATOM 704 C C . ARG A 1 86 ? -16.554 -1.594 24.957 1.00 97.62 86 ARG A C 1
ATOM 706 O O . ARG A 1 86 ? -17.276 -1.313 25.905 1.00 97.62 86 ARG A O 1
ATOM 713 N N . LEU A 1 87 ? -16.633 -2.759 24.311 1.00 97.88 87 LEU A N 1
ATOM 714 C CA . LEU A 1 87 ? -17.507 -3.846 24.748 1.00 97.88 87 LEU A CA 1
ATOM 715 C C . LEU A 1 87 ? -17.075 -4.385 26.119 1.00 97.88 87 LEU A C 1
ATOM 717 O O . LEU A 1 87 ? -17.927 -4.612 26.969 1.00 97.88 87 LEU A O 1
ATOM 721 N N . MET A 1 88 ? -15.768 -4.558 26.335 1.00 97.38 88 MET A N 1
ATOM 722 C CA . MET A 1 88 ? -15.224 -4.998 27.624 1.00 97.38 88 MET A CA 1
ATOM 723 C C . MET A 1 88 ? -15.493 -3.969 28.726 1.00 97.38 88 MET A C 1
ATOM 725 O O . MET A 1 88 ? -15.932 -4.346 29.809 1.00 97.38 88 MET A O 1
ATOM 729 N N . ASP A 1 89 ? -15.302 -2.680 28.433 1.00 97.00 89 ASP A N 1
ATOM 730 C CA . ASP A 1 89 ? -15.603 -1.604 29.381 1.00 97.00 89 ASP A CA 1
ATOM 731 C C . ASP A 1 89 ? -17.093 -1.608 29.754 1.00 97.00 89 ASP A C 1
ATOM 733 O O . ASP A 1 89 ? -17.441 -1.593 30.932 1.00 97.00 89 ASP A O 1
ATOM 737 N N . ALA A 1 90 ? -17.985 -1.705 28.762 1.00 97.19 90 ALA A N 1
ATOM 738 C CA . ALA A 1 90 ? -19.425 -1.782 28.997 1.00 97.19 90 ALA A CA 1
ATOM 739 C C . ALA A 1 90 ? -19.821 -3.014 29.823 1.00 97.19 90 ALA A C 1
ATOM 741 O O . ALA A 1 90 ? -20.672 -2.904 30.701 1.00 97.19 90 ALA A O 1
ATOM 742 N N . GLN A 1 91 ? -19.193 -4.167 29.577 1.00 97.19 91 GLN A N 1
ATOM 743 C CA . GLN A 1 91 ? -19.437 -5.379 30.355 1.00 97.19 91 GLN A CA 1
ATOM 744 C C . GLN A 1 91 ? -19.028 -5.197 31.825 1.00 97.19 91 GLN A C 1
ATOM 746 O O . GLN A 1 91 ? -19.802 -5.554 32.704 1.00 97.19 91 GLN A O 1
ATOM 751 N N . SER A 1 92 ? -17.883 -4.561 32.097 1.00 96.19 92 SER A N 1
ATOM 752 C CA . SER A 1 92 ? -17.424 -4.290 33.472 1.00 96.19 92 SER A CA 1
ATOM 753 C C . SER A 1 92 ? -18.308 -3.326 34.271 1.00 96.19 92 SER A C 1
ATOM 755 O O . SER A 1 92 ? -18.197 -3.277 35.488 1.00 96.19 92 SER A O 1
ATOM 757 N N . LEU A 1 93 ? -19.165 -2.544 33.605 1.00 95.94 93 LEU A N 1
ATOM 758 C CA . LEU A 1 93 ? -20.135 -1.657 34.258 1.00 95.94 93 LEU A CA 1
ATOM 759 C C . LEU A 1 93 ? -21.467 -2.354 34.569 1.00 95.94 93 LEU A C 1
ATOM 761 O O . LEU A 1 93 ? -22.284 -1.799 35.301 1.00 95.94 93 LEU A O 1
ATOM 765 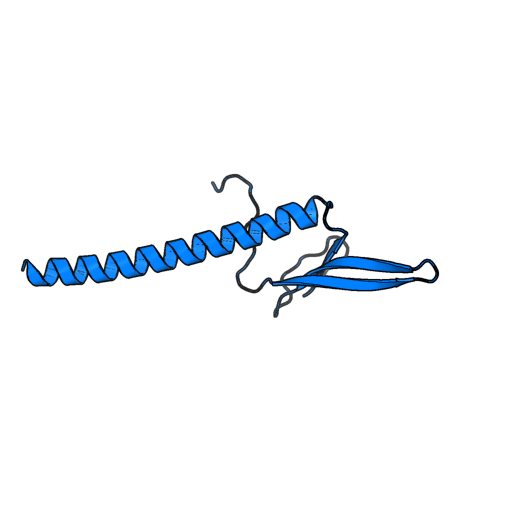N N . LEU A 1 94 ? -21.720 -3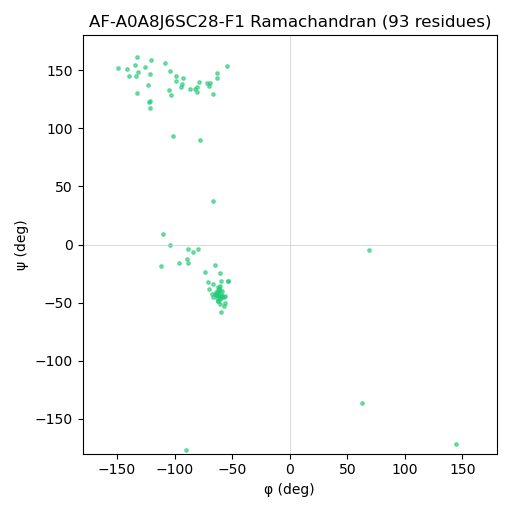.509 33.947 1.00 93.38 94 LEU A N 1
ATOM 766 C CA . LEU A 1 94 ? -22.935 -4.305 34.133 1.00 93.38 94 LEU A CA 1
ATOM 767 C C . LEU A 1 94 ? -22.754 -5.435 35.159 1.00 93.38 94 LEU A C 1
ATOM 769 O O . LEU A 1 94 ? -23.757 -5.996 35.602 1.00 93.38 94 LEU A O 1
ATOM 773 N N . GLU A 1 95 ? -21.508 -5.770 35.497 1.00 75.50 95 GLU A N 1
ATOM 774 C CA . GLU A 1 95 ? -21.108 -6.705 36.560 1.00 75.50 95 GLU A CA 1
ATOM 775 C C . GLU A 1 95 ? -20.826 -5.954 37.872 1.00 75.50 95 GLU A C 1
ATOM 777 O O . GLU A 1 95 ? -21.196 -6.495 38.939 1.00 75.50 95 GLU A O 1
#

Nearest PDB structures (foldseek):
  4c87-assembly2_D  TM=5.968E-01  e=1.135E+00  Lactiplantibacillus plantarum WCFS1
  2n3f-assembly1_A  TM=3.711E-01  e=2.682E+00  Arabidopsis thaliana
  2kvt-assembly1_A  TM=5.200E-01  e=6.337E+00  Escherichia coli K-12
  2n3g-assembly1_A  TM=3.806E-01  e=3.646E+00  Arabidopsis thaliana
  1p35-assembly2_B-2  TM=4.342E-01  e=9.743E+00  Autographa californica nucleopolyhedrovirus

Solvent-accessible surface area (backbone atoms only — not comparable to full-atom values): 5562 Å² total; per-residue (Å²): 130,80,90,82,69,67,63,44,61,89,65,57,45,82,45,75,48,77,44,82,50,100,93,46,78,44,71,33,33,29,39,38,34,92,54,61,73,42,79,48,95,89,48,95,61,55,34,39,65,48,80,27,48,41,82,84,32,69,62,29,46,51,48,52,51,4,45,50,52,34,53,51,51,53,52,49,53,51,51,52,51,53,50,52,52,53,51,53,55,56,49,66,75,76,109

pLDDT: mean 91.59, std 9.41, range [38.44, 98.38]